Protein AF-A0A1E7Z2W9-F1 (afdb_monomer)

Mean predicted aligned error: 6.87 Å

Foldseek 3Di:
DPVVVVVVVVVCVVVCLVVCCVVPVPDAAEAECVPVDDDPCPVVVVVVCVVSNHPYYHD

Radius of gyration: 12.29 Å; Cα contacts (8 Å, |Δi|>4): 34; chains: 1; bounding box: 37×19×28 Å

Secondary structure (DSSP, 8-state):
--HHHHHHHHHHHHHHHHHHHHH-TT--EEEE-TT---STTHHHHHHHHHHTTEEEEE-

InterPro domains:
  IPR036849 Enolase-like, C-terminal domain superfamily [G3DSA:3.20.20.120] (9-59)
  IPR036849 Enolase-like, C-terminal domain superfamily [SSF51604] (20-58)

Sequence (59 aa):
MPAARNALDSTLWNLWKCSVRSAVPQLTLIVDANESWHGEGLAARCQLLVDLGVAMLEH

Structure (mmCIF, N/CA/C/O backbone):
data_AF-A0A1E7Z2W9-F1
#
_entry.id   AF-A0A1E7Z2W9-F1
#
loop_
_atom_site.group_PDB
_atom_site.id
_atom_site.type_symbol
_atom_site.label_atom_id
_atom_site.label_alt_id
_atom_site.label_comp_id
_atom_site.label_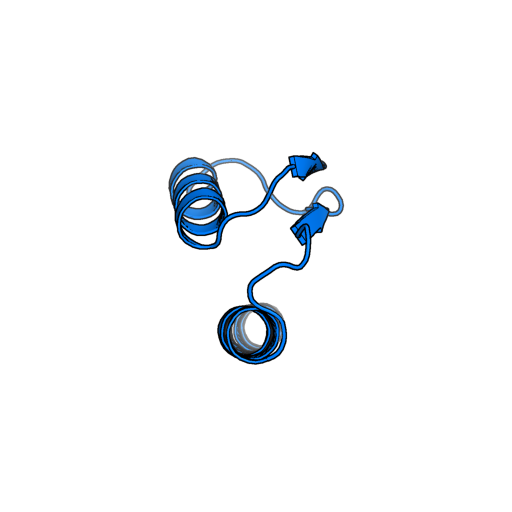asym_id
_atom_site.label_entity_id
_atom_site.label_seq_id
_atom_site.pdbx_PDB_ins_code
_atom_site.Cartn_x
_atom_site.Cartn_y
_atom_site.Cartn_z
_atom_site.occupancy
_atom_site.B_iso_or_equiv
_atom_site.auth_seq_id
_atom_site.auth_comp_id
_atom_site.auth_asym_id
_atom_site.auth_atom_id
_atom_site.pdbx_PDB_model_num
ATOM 1 N N . MET A 1 1 ? 29.458 -0.216 -2.533 1.00 42.84 1 MET A N 1
ATOM 2 C CA . MET A 1 1 ? 28.538 -1.202 -1.924 1.00 42.84 1 MET A CA 1
ATOM 3 C C . MET A 1 1 ? 27.114 -0.623 -1.838 1.00 42.84 1 MET A C 1
ATOM 5 O O . MET A 1 1 ? 26.752 -0.136 -0.777 1.00 42.84 1 MET A O 1
ATOM 9 N N . PRO A 1 2 ? 26.314 -0.600 -2.927 1.00 49.50 2 PRO A N 1
ATOM 10 C CA . PRO A 1 2 ? 24.963 -0.005 -2.922 1.00 49.50 2 PRO A CA 1
ATOM 11 C C . PRO A 1 2 ? 23.828 -1.026 -2.697 1.00 49.50 2 PRO A C 1
ATOM 13 O O . PRO A 1 2 ? 22.778 -0.681 -2.168 1.00 49.50 2 PRO A O 1
ATOM 16 N N . ALA A 1 3 ? 24.0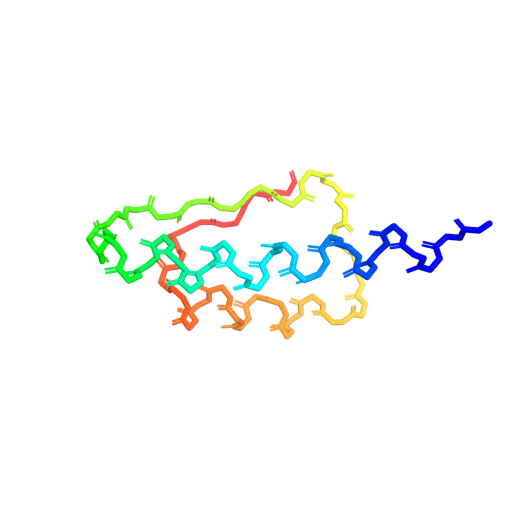35 -2.298 -3.060 1.00 45.19 3 ALA A N 1
ATOM 17 C CA . ALA A 1 3 ? 22.967 -3.303 -3.100 1.00 45.19 3 ALA A CA 1
ATOM 18 C C . ALA A 1 3 ? 22.391 -3.676 -1.718 1.00 45.19 3 ALA A C 1
ATOM 20 O O . ALA A 1 3 ? 21.193 -3.913 -1.597 1.00 45.19 3 ALA A O 1
ATOM 21 N N . ALA A 1 4 ? 23.220 -3.685 -0.667 1.00 35.06 4 ALA A N 1
ATOM 22 C CA . ALA A 1 4 ? 22.780 -4.049 0.683 1.00 35.06 4 ALA A CA 1
ATO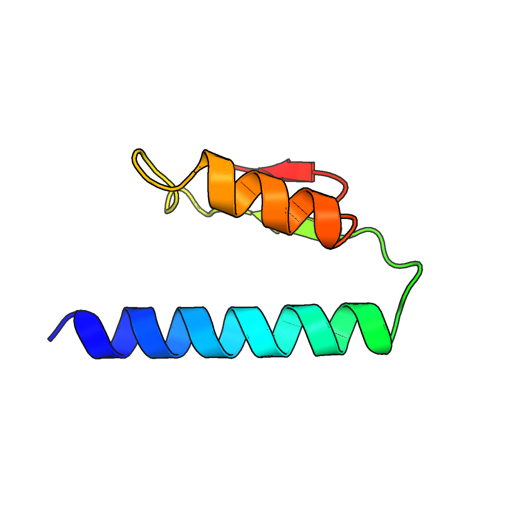M 23 C C . ALA A 1 4 ? 21.835 -3.005 1.308 1.00 35.06 4 ALA A C 1
ATOM 25 O O . ALA A 1 4 ? 20.907 -3.379 2.018 1.00 35.06 4 ALA A O 1
ATOM 26 N N . ARG A 1 5 ? 22.029 -1.712 1.001 1.00 42.34 5 ARG A N 1
ATOM 27 C CA . ARG A 1 5 ? 21.186 -0.614 1.506 1.00 42.34 5 ARG A CA 1
ATOM 28 C C . ARG A 1 5 ? 19.776 -0.678 0.904 1.00 42.34 5 ARG A C 1
ATOM 30 O O . ARG A 1 5 ? 18.805 -0.700 1.644 1.00 42.34 5 ARG A O 1
ATOM 37 N N . ASN A 1 6 ? 19.681 -0.890 -0.411 1.00 52.16 6 ASN A N 1
ATOM 38 C CA . ASN A 1 6 ? 18.399 -1.023 -1.117 1.00 52.16 6 ASN A CA 1
ATOM 39 C C . ASN A 1 6 ? 17.601 -2.284 -0.714 1.00 52.16 6 ASN A C 1
ATOM 41 O O . ASN A 1 6 ? 16.367 -2.280 -0.733 1.00 52.16 6 ASN A O 1
ATOM 45 N N . ALA A 1 7 ? 18.290 -3.376 -0.362 1.00 41.25 7 ALA A N 1
ATOM 46 C CA . ALA A 1 7 ? 17.654 -4.620 0.081 1.00 41.25 7 ALA A CA 1
ATOM 47 C C . ALA A 1 7 ? 17.117 -4.533 1.524 1.00 41.25 7 ALA A C 1
ATOM 49 O O . ALA A 1 7 ? 16.029 -5.047 1.806 1.00 41.25 7 ALA A O 1
ATOM 50 N N . LEU A 1 8 ? 17.848 -3.852 2.418 1.00 47.28 8 LEU A N 1
ATOM 51 C CA . LEU A 1 8 ? 17.378 -3.505 3.764 1.00 47.28 8 LEU A CA 1
ATOM 52 C C . LEU A 1 8 ? 16.142 -2.598 3.688 1.00 47.28 8 LEU A C 1
ATOM 54 O O . LEU A 1 8 ? 15.136 -2.908 4.326 1.00 47.28 8 LEU A O 1
ATOM 58 N N . ASP A 1 9 ? 16.166 -1.577 2.826 1.00 62.41 9 ASP A N 1
ATOM 59 C CA . ASP A 1 9 ? 15.033 -0.663 2.623 1.00 62.41 9 ASP A CA 1
ATOM 60 C C . ASP A 1 9 ? 13.786 -1.397 2.107 1.00 62.41 9 ASP A C 1
ATOM 62 O O . ASP A 1 9 ? 12.694 -1.239 2.650 1.00 62.41 9 ASP A O 1
ATOM 66 N N . SER A 1 10 ? 13.938 -2.283 1.118 1.00 70.62 10 SER A N 1
ATOM 67 C CA . SER A 1 10 ? 12.808 -3.038 0.553 1.00 70.62 10 SER A CA 1
ATOM 68 C C . SER A 1 10 ? 12.191 -4.021 1.556 1.00 70.62 10 SER A C 1
ATOM 70 O O . SER A 1 10 ? 10.972 -4.202 1.590 1.00 70.62 10 SER A O 1
ATOM 72 N N . THR A 1 11 ? 13.019 -4.650 2.395 1.00 78.12 11 THR A N 1
ATOM 73 C CA . THR A 1 11 ? 12.556 -5.601 3.417 1.00 78.12 11 THR A CA 1
ATOM 74 C C . THR A 1 11 ? 11.826 -4.880 4.547 1.00 78.12 11 THR A C 1
ATOM 76 O O . THR A 1 11 ? 10.730 -5.293 4.928 1.00 78.12 11 THR A O 1
ATOM 79 N N . LEU A 1 12 ? 12.381 -3.769 5.040 1.00 77.94 12 LEU A N 1
ATOM 80 C CA . LEU A 1 12 ? 11.746 -2.939 6.067 1.00 77.94 12 LEU A CA 1
ATOM 81 C C . LEU A 1 12 ? 10.438 -2.327 5.563 1.00 77.94 12 LEU A C 1
ATOM 83 O O . LEU A 1 12 ? 9.436 -2.353 6.275 1.00 77.94 12 LEU A O 1
ATOM 87 N N . TRP A 1 13 ? 10.411 -1.872 4.312 1.00 79.25 13 TRP A N 1
ATOM 88 C CA . TRP A 1 13 ? 9.202 -1.382 3.657 1.00 79.25 13 TRP A CA 1
ATOM 89 C C . TRP A 1 13 ? 8.105 -2.450 3.595 1.00 79.25 13 TRP A C 1
ATOM 91 O O . TRP A 1 13 ? 6.951 -2.188 3.931 1.00 79.25 13 TRP A O 1
ATOM 101 N N . ASN A 1 14 ? 8.450 -3.681 3.210 1.00 82.44 14 ASN A N 1
ATOM 102 C CA . ASN A 1 14 ? 7.502 -4.797 3.158 1.00 82.44 14 ASN A CA 1
ATOM 103 C C . ASN A 1 14 ? 6.953 -5.172 4.539 1.00 82.44 14 ASN A C 1
ATOM 105 O O . ASN A 1 14 ? 5.740 -5.319 4.690 1.00 82.44 14 ASN A O 1
ATOM 109 N N . LEU A 1 15 ? 7.820 -5.267 5.547 1.00 82.81 15 LEU A N 1
ATOM 110 C CA . LEU A 1 15 ? 7.410 -5.589 6.914 1.00 82.81 15 LEU A CA 1
ATOM 111 C C . LEU A 1 15 ? 6.528 -4.496 7.523 1.00 82.81 15 LEU A C 1
ATOM 113 O O . LEU A 1 15 ? 5.516 -4.807 8.155 1.00 82.81 15 LEU A O 1
ATOM 117 N N . TRP A 1 16 ? 6.872 -3.227 7.301 1.00 86.69 16 TRP A N 1
ATOM 118 C CA . TRP A 1 16 ? 6.110 -2.095 7.816 1.00 86.69 16 TRP A CA 1
ATOM 119 C C . TRP A 1 16 ? 4.685 -2.069 7.258 1.00 86.69 16 TRP A C 1
ATOM 121 O O . TRP A 1 16 ? 3.735 -2.008 8.036 1.00 86.69 16 TRP A O 1
ATOM 131 N N . LYS A 1 17 ? 4.516 -2.211 5.935 1.00 80.62 17 LYS A N 1
ATOM 132 C CA . LYS A 1 17 ? 3.194 -2.167 5.276 1.00 80.62 17 LYS A CA 1
ATOM 133 C C . LYS A 1 17 ? 2.235 -3.206 5.838 1.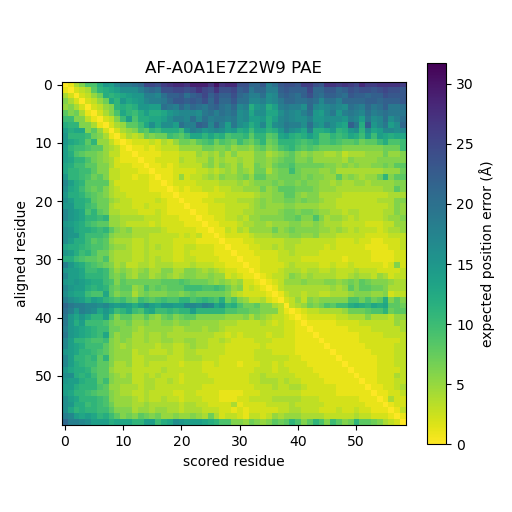00 80.62 17 LYS A C 1
ATOM 135 O O . LYS A 1 17 ? 1.110 -2.871 6.205 1.00 80.62 17 LYS A O 1
ATOM 140 N N . CYS A 1 18 ? 2.691 -4.455 5.938 1.00 83.06 18 CYS A N 1
ATOM 141 C CA . CYS A 1 18 ? 1.880 -5.539 6.484 1.00 83.06 18 CYS A CA 1
ATOM 142 C C . CYS A 1 18 ? 1.561 -5.306 7.966 1.00 83.06 18 CYS A C 1
ATOM 144 O O . CYS A 1 18 ? 0.428 -5.522 8.392 1.00 83.06 18 CYS A O 1
ATOM 146 N N . SER A 1 19 ? 2.536 -4.832 8.746 1.00 88.38 19 SER A N 1
ATOM 147 C CA . SER A 1 19 ? 2.370 -4.647 10.190 1.00 88.38 19 SER A CA 1
ATOM 148 C C . SER A 1 19 ? 1.417 -3.500 10.518 1.00 88.38 19 SER A C 1
ATOM 150 O O . SER A 1 19 ? 0.498 -3.679 11.313 1.00 88.38 19 SER A O 1
ATOM 152 N N . VAL A 1 20 ? 1.583 -2.338 9.881 1.00 87.56 20 VAL A N 1
ATOM 153 C CA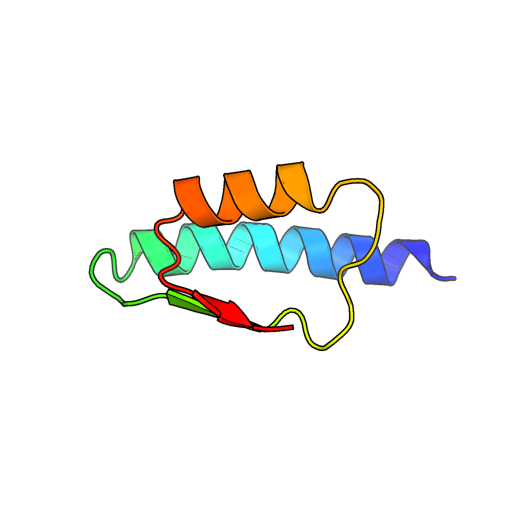 . VAL A 1 20 ? 0.743 -1.159 10.137 1.00 87.56 20 VAL A CA 1
ATOM 154 C C . VAL A 1 20 ? -0.693 -1.403 9.699 1.00 87.56 20 VAL A C 1
ATOM 156 O O . VAL A 1 20 ? -1.610 -1.148 10.478 1.00 87.56 20 VAL A O 1
ATOM 159 N N . ARG A 1 21 ? -0.912 -1.942 8.492 1.00 86.00 21 ARG A N 1
ATOM 160 C CA . ARG A 1 21 ? -2.275 -2.171 7.997 1.00 86.00 21 ARG A CA 1
ATOM 161 C C . ARG A 1 21 ? -2.999 -3.272 8.776 1.00 86.00 21 ARG A C 1
ATOM 163 O O . ARG A 1 21 ? -4.207 -3.170 8.956 1.00 86.00 21 ARG A O 1
ATOM 170 N N . SER A 1 22 ? -2.278 -4.277 9.278 1.00 88.56 22 SER A N 1
ATOM 171 C CA . SER A 1 22 ? -2.845 -5.295 10.173 1.00 88.56 22 SER A CA 1
ATOM 172 C C . SER A 1 22 ? -3.205 -4.718 11.548 1.00 88.56 22 SER A C 1
ATOM 174 O O . SER A 1 22 ? -4.288 -4.979 12.066 1.00 88.56 22 SER A O 1
ATOM 176 N N . ALA A 1 23 ? -2.331 -3.887 12.126 1.00 91.94 23 ALA A N 1
ATOM 177 C CA . ALA A 1 23 ? -2.532 -3.322 13.460 1.00 91.94 23 ALA A CA 1
ATOM 178 C C . ALA A 1 23 ? -3.600 -2.217 13.500 1.00 91.94 23 ALA A C 1
ATOM 180 O O . ALA A 1 23 ? -4.348 -2.122 14.472 1.00 91.94 23 ALA A O 1
ATOM 181 N N . VAL A 1 24 ? -3.677 -1.372 12.465 1.00 92.88 24 VAL A N 1
ATOM 182 C CA . VAL A 1 24 ? -4.605 -0.231 12.409 1.00 92.88 24 VAL A CA 1
ATOM 183 C C . VAL A 1 24 ? -5.234 -0.121 11.010 1.00 92.88 24 VAL A C 1
ATOM 185 O O . VAL A 1 24 ? -4.865 0.752 10.221 1.00 92.88 24 VAL A O 1
ATOM 188 N N . PRO A 1 25 ? -6.224 -0.973 10.677 1.00 90.31 25 PRO A N 1
ATOM 189 C CA . PRO A 1 25 ? -6.769 -1.062 9.319 1.00 90.31 25 PRO A CA 1
ATOM 190 C C . PRO A 1 25 ? -7.375 0.240 8.793 1.00 90.31 25 PRO A C 1
ATOM 192 O O . PRO A 1 25 ? -7.372 0.472 7.589 1.00 90.31 25 PRO A O 1
ATOM 195 N N . GLN A 1 26 ? -7.864 1.094 9.693 1.00 92.12 26 GLN A N 1
ATOM 196 C CA . GLN A 1 26 ? -8.617 2.309 9.366 1.00 92.12 26 GLN A CA 1
ATOM 197 C C . GLN A 1 26 ? -7.743 3.567 9.287 1.00 92.12 26 GLN A C 1
ATOM 199 O O . GLN A 1 26 ? -8.253 4.659 9.053 1.00 92.12 26 GLN A O 1
ATOM 204 N N . LEU A 1 27 ? -6.430 3.435 9.505 1.00 92.75 27 LEU A N 1
ATOM 205 C CA . LEU A 1 27 ? -5.505 4.557 9.407 1.00 92.75 27 LEU A CA 1
ATOM 206 C C . LEU A 1 27 ? -5.426 5.058 7.958 1.00 92.75 27 LEU A C 1
ATOM 208 O O . LEU A 1 27 ? -5.227 4.272 7.025 1.00 92.75 27 LEU A O 1
ATOM 212 N N . THR A 1 28 ? -5.511 6.374 7.781 1.00 92.62 28 THR A N 1
ATOM 213 C CA . THR A 1 28 ? -5.160 7.028 6.519 1.00 92.62 28 THR A CA 1
ATOM 214 C C . THR A 1 28 ? -3.648 6.962 6.335 1.00 92.62 28 THR A C 1
ATOM 216 O O . THR A 1 28 ? -2.903 7.556 7.112 1.00 92.62 28 THR A O 1
ATOM 219 N N . LEU A 1 29 ? -3.190 6.234 5.315 1.00 90.06 29 LEU A N 1
ATOM 220 C CA . LEU A 1 29 ? -1.772 6.150 4.970 1.00 90.06 29 LEU A CA 1
ATOM 221 C C . LEU A 1 29 ? -1.436 7.167 3.883 1.00 90.06 29 LEU A C 1
ATOM 223 O O . LEU A 1 29 ? -2.110 7.222 2.855 1.00 90.06 29 LEU A O 1
ATOM 227 N N . ILE A 1 30 ? -0.371 7.926 4.107 1.00 90.12 30 ILE A N 1
ATOM 228 C CA . ILE A 1 30 ? 0.251 8.825 3.135 1.00 90.12 30 ILE A CA 1
ATOM 229 C C . ILE A 1 30 ? 1.692 8.352 2.974 1.00 90.12 30 ILE A C 1
ATOM 231 O O . ILE A 1 30 ? 2.336 7.994 3.963 1.00 90.12 30 ILE A O 1
ATOM 235 N N . VAL A 1 31 ? 2.172 8.292 1.736 1.00 87.94 31 VAL A N 1
ATOM 236 C CA . VAL A 1 31 ? 3.539 7.873 1.417 1.00 87.94 31 VAL A CA 1
ATOM 237 C C . VAL A 1 31 ? 4.261 9.040 0.776 1.00 87.94 31 VAL A C 1
ATOM 239 O O . VAL A 1 31 ? 3.777 9.581 -0.209 1.00 87.94 31 VAL A O 1
ATOM 242 N N . ASP A 1 32 ? 5.415 9.384 1.326 1.00 87.94 32 ASP A N 1
ATOM 243 C CA . ASP A 1 32 ? 6.344 10.353 0.759 1.00 87.94 32 ASP A CA 1
ATOM 244 C C . ASP A 1 32 ? 7.493 9.577 0.102 1.00 87.94 32 ASP A C 1
ATOM 246 O O . ASP A 1 32 ? 8.156 8.752 0.744 1.00 87.94 32 ASP A O 1
ATOM 250 N N . ALA A 1 33 ? 7.667 9.765 -1.207 1.00 84.62 33 ALA A N 1
ATOM 251 C CA . ALA A 1 33 ? 8.732 9.133 -1.971 1.00 84.62 33 ALA A CA 1
ATOM 252 C C . ALA A 1 33 ? 10.097 9.803 -1.754 1.00 84.62 33 ALA A C 1
ATOM 254 O O . ALA A 1 33 ? 11.104 9.233 -2.184 1.00 84.62 33 ALA A O 1
ATOM 255 N N . ASN A 1 34 ? 10.143 10.966 -1.102 1.00 85.31 34 ASN A N 1
ATOM 256 C CA . ASN A 1 34 ? 11.319 11.759 -0.762 1.00 85.31 34 ASN A CA 1
ATOM 257 C C . ASN A 1 34 ? 12.282 11.869 -1.951 1.00 85.31 34 ASN A C 1
ATOM 259 O O . ASN A 1 34 ? 13.451 11.481 -1.865 1.00 85.31 34 ASN A O 1
ATOM 263 N N . GLU A 1 35 ? 11.751 12.261 -3.107 1.00 82.44 35 GLU A N 1
ATOM 264 C CA . GLU A 1 35 ? 12.448 12.411 -4.387 1.00 82.44 35 GLU A CA 1
ATOM 265 C C . GLU A 1 35 ? 13.189 11.146 -4.854 1.00 82.44 35 GLU A C 1
ATOM 267 O O . GLU A 1 35 ? 14.100 11.194 -5.674 1.00 82.44 35 GLU A O 1
ATOM 272 N N . SER A 1 36 ? 12.844 9.972 -4.330 1.00 79.25 36 SER A N 1
ATOM 273 C CA . SER A 1 36 ? 13.630 8.750 -4.540 1.00 79.25 36 SER A CA 1
ATOM 274 C C . SER A 1 36 ? 13.059 7.855 -5.640 1.00 79.25 36 SER A C 1
ATOM 276 O O . SER A 1 36 ? 13.710 6.899 -6.068 1.00 79.25 36 SER A O 1
ATOM 278 N N . TRP A 1 37 ? 11.827 8.110 -6.088 1.00 83.06 37 TRP A N 1
ATOM 279 C CA . TRP A 1 37 ? 11.115 7.253 -7.036 1.00 83.06 37 TRP A CA 1
ATOM 280 C C . TRP A 1 37 ? 11.097 7.884 -8.424 1.00 83.06 37 TRP A C 1
ATOM 282 O O . TRP A 1 37 ? 10.416 8.870 -8.660 1.00 83.06 37 TRP A O 1
ATOM 292 N N . HIS A 1 38 ? 11.795 7.261 -9.373 1.00 78.69 38 HIS A N 1
ATOM 293 C CA . HIS A 1 38 ? 11.859 7.731 -10.755 1.00 78.69 38 HIS A CA 1
ATOM 294 C C . HIS A 1 38 ? 11.813 6.566 -11.746 1.00 78.69 38 HIS A C 1
ATOM 296 O O . HIS A 1 38 ? 12.281 5.465 -11.448 1.00 78.69 38 HIS A O 1
ATOM 302 N N . GLY A 1 39 ? 11.296 6.829 -12.950 1.00 79.88 39 GLY A N 1
ATOM 303 C CA . GLY A 1 39 ? 11.438 5.940 -14.104 1.00 79.88 39 GLY A CA 1
ATOM 304 C C . GLY A 1 39 ? 10.799 4.555 -13.941 1.00 79.88 39 GLY A C 1
ATOM 305 O O . GLY A 1 39 ? 9.635 4.417 -13.558 1.00 79.88 39 GLY A O 1
ATOM 306 N N . GLU A 1 40 ? 11.559 3.520 -14.304 1.00 75.19 40 GLU A N 1
ATOM 307 C CA . GLU A 1 40 ? 11.089 2.138 -14.398 1.00 75.19 40 GLU A CA 1
ATOM 308 C C . GLU A 1 40 ? 10.584 1.595 -13.044 1.00 75.19 40 GLU A C 1
ATOM 310 O O . GLU A 1 40 ? 11.185 1.771 -11.977 1.00 75.19 4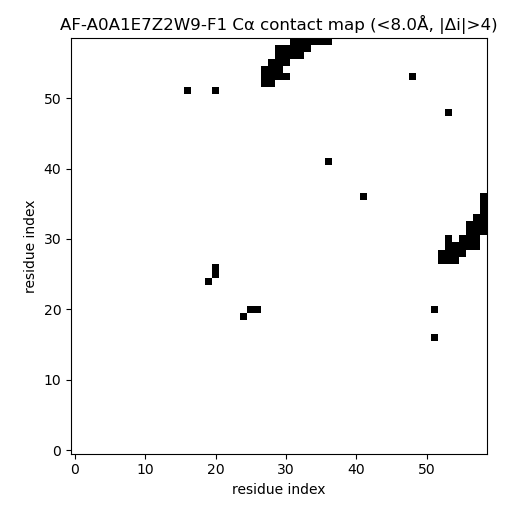0 GLU A O 1
ATOM 315 N N . GLY A 1 41 ? 9.423 0.939 -13.079 1.00 78.25 41 GLY A N 1
ATOM 316 C CA . GLY A 1 41 ? 8.781 0.361 -11.898 1.00 78.25 41 GLY A CA 1
ATOM 317 C C . GLY A 1 41 ? 7.939 1.332 -11.064 1.00 78.25 41 GLY A C 1
ATOM 318 O O . GLY A 1 41 ? 7.307 0.880 -10.112 1.00 78.25 41 GLY A O 1
ATOM 319 N N . LEU A 1 42 ? 7.860 2.628 -11.405 1.00 84.88 42 LEU A N 1
ATOM 320 C CA . LEU A 1 42 ? 6.967 3.576 -10.719 1.00 84.88 42 LEU A CA 1
ATOM 321 C C . LEU A 1 42 ? 5.505 3.111 -10.764 1.00 84.88 42 LEU A C 1
ATOM 323 O O . LEU A 1 42 ? 4.857 3.049 -9.728 1.00 84.88 42 LEU A O 1
ATOM 327 N N . ALA A 1 43 ? 5.016 2.686 -11.933 1.00 86.50 43 ALA A N 1
ATOM 328 C CA . ALA A 1 43 ? 3.650 2.179 -12.081 1.00 86.50 43 ALA A CA 1
ATOM 329 C C . ALA A 1 43 ? 3.367 0.962 -11.179 1.00 86.50 43 ALA A C 1
ATOM 331 O O . ALA A 1 43 ? 2.333 0.908 -10.519 1.00 86.50 43 ALA A O 1
ATOM 332 N N . ALA A 1 44 ? 4.310 0.017 -11.093 1.00 86.50 44 ALA A N 1
ATOM 333 C CA . ALA A 1 44 ? 4.1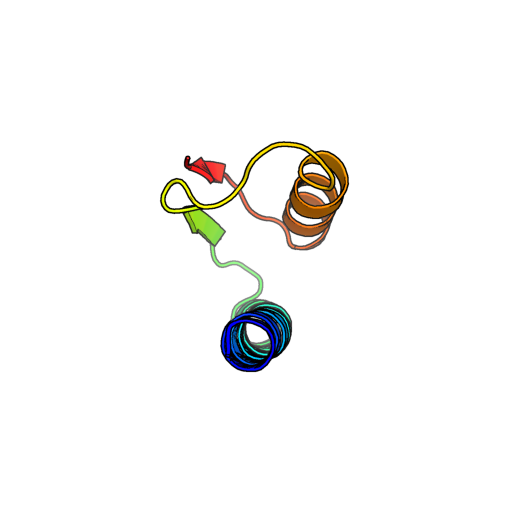75 -1.157 -10.229 1.00 86.50 44 ALA A CA 1
ATOM 334 C C . ALA A 1 44 ? 4.170 -0.775 -8.739 1.00 86.50 44 ALA A C 1
ATOM 336 O O . ALA A 1 44 ? 3.411 -1.338 -7.951 1.00 86.50 44 ALA A O 1
ATOM 337 N N . ARG A 1 45 ? 4.981 0.218 -8.350 1.00 85.81 45 ARG A N 1
ATOM 338 C CA . 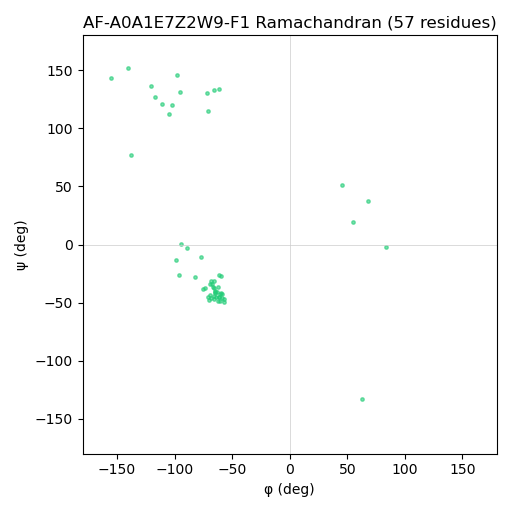ARG A 1 45 ? 4.973 0.767 -6.989 1.00 85.81 45 ARG A CA 1
ATOM 339 C C . ARG A 1 45 ? 3.654 1.479 -6.685 1.00 85.81 45 ARG A C 1
ATOM 341 O O . ARG A 1 45 ? 3.087 1.216 -5.632 1.00 85.81 45 ARG A O 1
ATOM 348 N N . CYS A 1 46 ? 3.129 2.300 -7.596 1.00 88.31 46 CYS A N 1
ATOM 349 C CA . CYS A 1 46 ? 1.826 2.954 -7.432 1.00 88.31 46 CYS A CA 1
ATOM 350 C C . CYS A 1 46 ? 0.692 1.936 -7.279 1.00 88.31 46 CYS A C 1
ATOM 352 O O . CYS A 1 46 ? -0.152 2.103 -6.404 1.00 88.31 46 CYS A O 1
ATOM 354 N N . GLN A 1 47 ? 0.702 0.851 -8.060 1.00 87.69 47 GLN A N 1
ATOM 355 C CA . GLN A 1 47 ? -0.291 -0.215 -7.919 1.00 87.69 47 GLN A CA 1
ATOM 356 C C . GLN A 1 47 ? -0.243 -0.853 -6.523 1.00 87.69 47 GLN A C 1
ATOM 358 O O . GLN A 1 47 ? -1.276 -1.028 -5.888 1.00 87.69 47 GLN A O 1
ATOM 363 N N . LEU A 1 48 ? 0.956 -1.099 -5.991 1.00 86.38 48 LEU A N 1
ATOM 364 C CA . LEU A 1 48 ? 1.115 -1.610 -4.631 1.00 86.38 48 LEU A CA 1
ATOM 365 C C . LEU A 1 48 ? 0.580 -0.640 -3.564 1.00 86.38 48 LEU A C 1
ATOM 367 O O . LEU A 1 48 ? 0.040 -1.079 -2.553 1.00 86.38 48 LEU A O 1
ATOM 371 N N . LEU A 1 49 ? 0.733 0.674 -3.764 1.00 89.44 49 LEU A N 1
ATOM 372 C CA . LEU A 1 49 ? 0.171 1.680 -2.855 1.00 89.44 49 LEU A CA 1
ATOM 373 C C . LEU A 1 49 ? -1.364 1.653 -2.859 1.00 89.44 49 LEU A C 1
ATOM 375 O O . LEU A 1 49 ? -1.975 1.754 -1.793 1.00 89.44 49 LEU A O 1
ATOM 379 N N . VAL A 1 50 ? -1.976 1.467 -4.032 1.00 89.75 50 VAL A N 1
ATOM 380 C CA . VAL A 1 50 ? -3.430 1.293 -4.178 1.00 89.75 50 VAL A CA 1
ATOM 381 C C . VAL A 1 50 ? -3.899 0.055 -3.419 1.00 89.75 50 VAL A C 1
ATOM 383 O O . VAL A 1 50 ? -4.821 0.154 -2.611 1.00 89.75 50 VAL A O 1
ATOM 386 N N . ASP A 1 51 ? -3.222 -1.080 -3.600 1.00 88.81 51 ASP A N 1
ATOM 387 C CA . ASP A 1 51 ? -3.578 -2.344 -2.941 1.00 88.81 51 ASP A CA 1
ATOM 388 C C . ASP A 1 51 ? -3.492 -2.245 -1.404 1.00 88.81 51 ASP A C 1
ATOM 390 O O . ASP A 1 51 ? -4.197 -2.943 -0.676 1.00 88.81 51 ASP A O 1
ATOM 394 N N . LEU A 1 52 ? -2.650 -1.342 -0.895 1.00 86.44 52 LEU A N 1
ATOM 395 C CA . LEU A 1 52 ? -2.482 -1.073 0.533 1.00 86.44 52 LEU A CA 1
ATOM 396 C C . LEU A 1 52 ? -3.429 0.000 1.081 1.00 86.44 52 LEU A C 1
ATOM 398 O O . LEU A 1 52 ? -3.389 0.271 2.286 1.00 86.44 52 LEU A O 1
ATOM 402 N N . GLY A 1 53 ? -4.260 0.621 0.242 1.00 90.06 53 GLY A N 1
ATOM 403 C CA . GLY A 1 53 ? -5.185 1.685 0.636 1.00 90.06 53 GLY A CA 1
ATOM 404 C C . GLY A 1 53 ? -4.482 2.982 1.044 1.00 90.06 53 GLY A C 1
ATOM 405 O O . GLY A 1 53 ? -4.881 3.620 2.021 1.00 90.06 53 GLY A O 1
ATOM 406 N N . VAL A 1 54 ? -3.389 3.338 0.367 1.00 91.69 54 VAL A N 1
ATOM 407 C CA . VAL A 1 54 ? -2.725 4.638 0.540 1.00 91.69 54 VAL A CA 1
ATOM 408 C C . VAL A 1 54 ? -3.589 5.730 -0.086 1.00 91.69 54 VAL A C 1
ATOM 410 O O . VAL A 1 54 ? -4.030 5.608 -1.224 1.00 91.69 54 VAL A O 1
ATOM 413 N N . ALA A 1 55 ? -3.840 6.797 0.669 1.00 93.38 55 ALA A N 1
ATOM 414 C CA . ALA A 1 55 ? -4.704 7.897 0.254 1.00 93.38 55 ALA A CA 1
ATOM 415 C C . ALA A 1 55 ? -3.985 8.909 -0.648 1.00 93.38 55 ALA A C 1
ATOM 417 O O . ALA A 1 55 ? -4.629 9.570 -1.459 1.00 93.38 55 ALA A O 1
ATOM 418 N N . MET A 1 56 ? -2.663 9.040 -0.501 1.00 92.62 56 MET A N 1
ATOM 419 C CA . MET A 1 56 ? -1.854 9.988 -1.265 1.00 92.62 56 MET A CA 1
ATOM 420 C C . MET A 1 56 ? -0.396 9.527 -1.362 1.00 92.62 56 MET A C 1
ATOM 422 O O . MET A 1 56 ? 0.155 8.988 -0.399 1.00 92.62 56 MET A O 1
ATOM 426 N N . LEU A 1 57 ? 0.208 9.778 -2.523 1.00 87.75 57 LEU A N 1
ATOM 427 C CA . LEU A 1 57 ? 1.645 9.694 -2.762 1.00 87.75 57 LEU A CA 1
ATOM 428 C C . LEU A 1 57 ? 2.182 11.116 -2.976 1.00 87.75 57 LEU A C 1
ATOM 430 O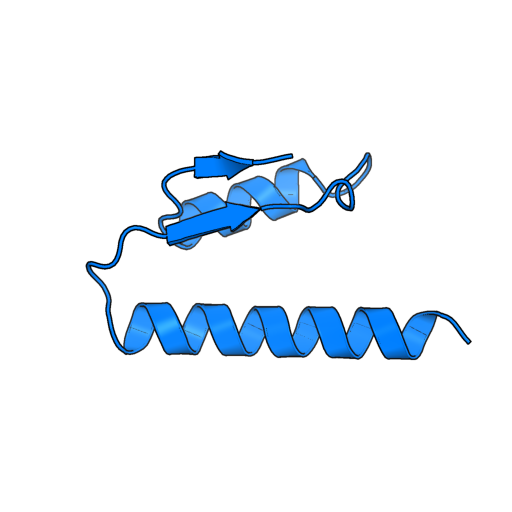 O . LEU A 1 57 ? 1.724 11.799 -3.892 1.00 87.75 57 LEU A O 1
ATOM 434 N N . GLU A 1 58 ? 3.125 11.539 -2.141 1.00 85.38 58 GLU A N 1
ATOM 435 C CA . GLU A 1 58 ? 3.909 12.769 -2.286 1.00 85.38 58 GLU A CA 1
ATOM 436 C C . GLU A 1 58 ? 5.267 12.442 -2.922 1.00 85.38 58 GLU A C 1
ATOM 438 O O . GLU A 1 58 ? 5.793 11.340 -2.733 1.00 85.38 58 GLU A O 1
ATOM 443 N N . HIS A 1 59 ? 5.777 13.363 -3.743 1.00 77.56 59 HIS A N 1
ATOM 444 C CA . HIS A 1 59 ? 7.044 13.203 -4.454 1.00 77.56 59 HIS A CA 1
ATOM 445 C C . HIS A 1 59 ? 8.177 13.878 -3.694 1.00 77.56 59 HIS A C 1
ATOM 447 O O . HIS A 1 59 ? 7.976 15.038 -3.284 1.00 77.56 59 HIS A O 1
#

pLDDT: mean 79.74, std 15.19, range [35.06, 93.38]

Nearest PDB structures (foldseek):
  1gz0-assembly4_D  TM=4.577E-01  e=8.306E+00  Escherichia coli
  8u9q-assembly1_A  TM=3.425E-01  e=7.741E+00  Saccharomyces cerevisiae

Solvent-accessible surface area (backbone atoms only — not comparable to full-atom values): 3663 Å² total; per-residue (Å²): 137,65,68,67,59,58,50,51,51,53,50,52,52,55,55,47,55,58,49,50,47,69,76,44,71,86,60,85,38,72,45,73,45,75,78,67,77,69,75,84,64,48,70,62,51,52,52,54,38,54,78,69,57,45,78,46,80,48,102

Organism: NCBI:txid252393